Protein AF-A0A2J8B131-F1 (afdb_monomer)

Sequence (96 aa):
MNEVRTPRIRFKGFTDDWEQRKLSNIAERITRKNEKLESTLPLTISAQYGLIDQNEFFDKRIASKDVSSYYLVRKGEFSYNKSTSSDAPWGAIKRL

Foldseek 3Di:
DDDQQDDPDDDPPPDDGDDDDDPVVVDDDQPAFQQVCPDPFDWDQDQPPATDGPPVVDPDPPDDPDRRRPGDADAQDWDWDCDADPSRNRTHIGGD

Structure (mmCIF, N/CA/C/O backbone):
data_AF-A0A2J8B131-F1
#
_entry.id   AF-A0A2J8B131-F1
#
loop_
_atom_site.group_PDB
_atom_site.id
_atom_site.type_symbol
_atom_site.label_atom_id
_atom_site.label_alt_id
_atom_site.label_comp_id
_atom_site.label_asym_id
_atom_site.label_entity_id
_atom_site.label_seq_id
_atom_site.pdbx_PDB_ins_code
_atom_site.Cartn_x
_atom_site.Cartn_y
_atom_site.Cartn_z
_atom_site.occupancy
_atom_site.B_iso_or_equiv
_atom_site.auth_seq_id
_atom_site.auth_comp_id
_atom_site.auth_asym_id
_atom_site.auth_atom_id
_atom_site.pdbx_PDB_model_num
ATOM 1 N N . MET A 1 1 ? -8.997 4.892 35.380 1.00 41.19 1 MET A N 1
ATOM 2 C CA . MET A 1 1 ? -10.173 4.463 34.593 1.00 41.19 1 MET A CA 1
ATOM 3 C C . MET A 1 1 ? -9.719 3.312 33.721 1.00 41.19 1 MET A C 1
ATOM 5 O O . MET A 1 1 ? -8.685 3.459 33.084 1.00 41.19 1 MET A O 1
ATOM 9 N N . ASN A 1 2 ? -10.414 2.177 33.739 1.00 57.59 2 ASN A N 1
ATOM 10 C CA . ASN A 1 2 ? -10.093 1.074 32.834 1.00 57.59 2 ASN A CA 1
ATOM 11 C C . ASN A 1 2 ? -10.540 1.474 31.424 1.00 57.59 2 ASN A C 1
ATOM 13 O O . ASN A 1 2 ? -11.707 1.812 31.230 1.00 57.59 2 ASN A O 1
ATOM 17 N N . GLU A 1 3 ? -9.616 1.497 30.465 1.00 74.38 3 GLU A N 1
ATOM 18 C CA . GLU A 1 3 ? -9.946 1.739 29.061 1.00 74.38 3 GLU A CA 1
ATOM 19 C C . GLU A 1 3 ? -10.850 0.615 28.551 1.00 74.38 3 GLU A C 1
ATOM 21 O O . GLU A 1 3 ? -10.497 -0.563 28.623 1.00 74.38 3 GLU A O 1
ATOM 26 N N . VAL A 1 4 ? -12.023 0.975 28.031 1.00 81.00 4 VAL A N 1
ATOM 27 C CA . VAL A 1 4 ? -12.918 0.022 27.373 1.00 81.00 4 VAL A CA 1
ATOM 28 C C . VAL A 1 4 ? -12.292 -0.360 26.033 1.00 81.00 4 VAL A C 1
ATOM 30 O O . VAL A 1 4 ? -12.294 0.428 25.091 1.00 81.00 4 VAL A O 1
ATOM 33 N N . ARG A 1 5 ? -11.752 -1.579 25.951 1.00 85.62 5 ARG A N 1
ATOM 34 C CA . ARG A 1 5 ? -11.123 -2.138 24.739 1.00 85.62 5 ARG A CA 1
ATOM 35 C C . ARG A 1 5 ? -12.110 -2.834 23.805 1.00 85.62 5 ARG A C 1
ATOM 37 O O . ARG A 1 5 ? -11.719 -3.388 22.783 1.00 85.62 5 ARG A O 1
ATOM 44 N N . THR A 1 6 ? -13.399 -2.779 24.116 1.00 86.06 6 THR A N 1
ATOM 45 C CA . THR A 1 6 ? -14.459 -3.331 23.275 1.00 86.06 6 THR A CA 1
ATOM 46 C C . THR A 1 6 ? -15.226 -2.194 22.575 1.00 86.06 6 THR A C 1
ATOM 48 O O . THR A 1 6 ? -15.787 -1.331 23.252 1.00 86.06 6 THR A O 1
ATOM 51 N N . PRO A 1 7 ? -15.275 -2.147 21.228 1.00 85.94 7 PRO A N 1
ATOM 52 C CA . PRO A 1 7 ? -16.003 -1.117 20.496 1.00 85.94 7 PRO A CA 1
ATOM 53 C C . PRO A 1 7 ? -17.508 -1.186 20.74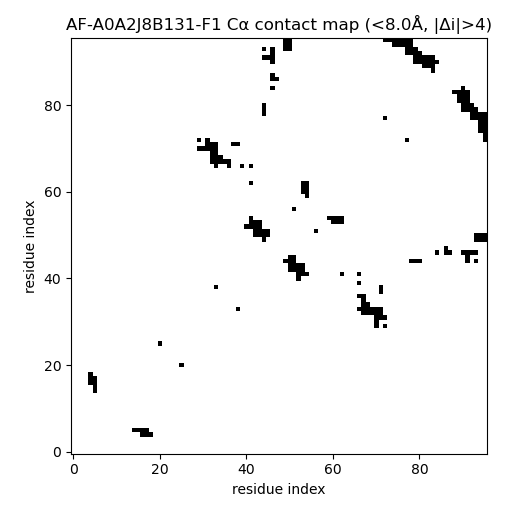6 1.00 85.94 7 PRO A C 1
ATOM 55 O O . PRO A 1 7 ? -18.074 -2.266 20.904 1.00 85.94 7 PRO A O 1
ATOM 58 N N . ARG A 1 8 ? -18.178 -0.031 20.658 1.00 87.25 8 ARG A N 1
ATOM 59 C CA . ARG A 1 8 ? -19.639 0.076 20.819 1.00 87.25 8 ARG A CA 1
ATOM 60 C C . ARG A 1 8 ? -20.432 -0.688 19.749 1.00 87.25 8 ARG A C 1
ATOM 62 O O . ARG A 1 8 ? -21.573 -1.062 19.992 1.00 87.25 8 ARG A O 1
ATOM 69 N N . ILE A 1 9 ? -19.855 -0.882 18.564 1.00 89.12 9 ILE A N 1
ATOM 70 C CA . ILE A 1 9 ? -20.473 -1.595 17.439 1.00 89.12 9 ILE A CA 1
ATOM 71 C C . ILE A 1 9 ? -19.575 -2.767 17.066 1.00 89.12 9 ILE A C 1
ATOM 73 O O . ILE A 1 9 ? -18.373 -2.581 16.865 1.00 89.12 9 ILE A O 1
ATOM 77 N N . ARG A 1 10 ? -20.156 -3.967 16.959 1.00 88.19 10 ARG A N 1
ATOM 78 C CA . ARG A 1 10 ? -19.402 -5.184 16.669 1.00 88.19 10 ARG A CA 1
ATOM 79 C C . ARG A 1 10 ? -20.231 -6.227 15.937 1.00 88.19 10 ARG A C 1
ATOM 81 O O . ARG A 1 10 ? -21.425 -6.368 16.189 1.00 88.19 10 ARG A O 1
ATOM 88 N N . PHE A 1 11 ? -19.584 -6.971 15.045 1.00 91.19 11 PHE A N 1
ATOM 89 C CA . PHE A 1 11 ? -20.204 -8.127 14.408 1.00 91.19 11 PHE A CA 1
ATOM 90 C C . PHE A 1 11 ? -20.356 -9.276 15.408 1.00 91.19 11 PHE A C 1
ATOM 92 O O . PHE A 1 11 ? -19.500 -9.488 16.271 1.00 91.19 11 PHE A O 1
ATOM 99 N N . LYS A 1 12 ? -21.447 -10.039 15.275 1.00 92.25 12 LYS A N 1
ATOM 100 C CA . LYS A 1 12 ? -21.692 -11.232 16.092 1.00 92.25 12 LYS A CA 1
ATOM 101 C C . LYS A 1 12 ? -20.525 -12.215 15.933 1.00 92.25 12 LYS A C 1
ATOM 103 O O . LYS A 1 12 ? -20.101 -12.482 14.814 1.00 92.25 12 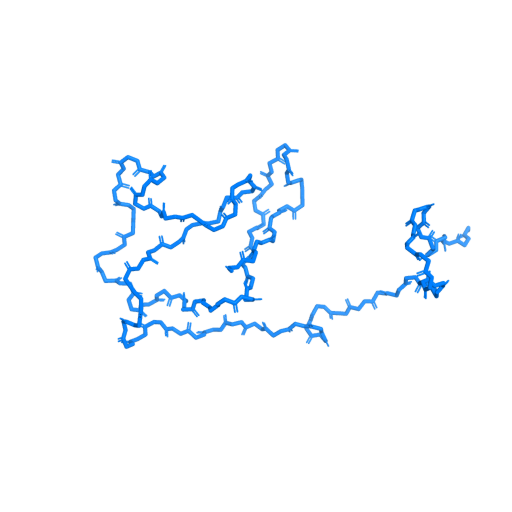LYS A O 1
ATOM 108 N N . GLY A 1 13 ? -20.032 -12.748 17.050 1.00 90.00 13 GLY A N 1
ATOM 109 C CA . GLY A 1 13 ? -18.911 -13.697 17.081 1.00 90.00 13 GLY A CA 1
ATOM 110 C C . GLY A 1 13 ? -17.535 -13.076 17.345 1.00 90.00 13 GLY A C 1
ATOM 111 O O . GLY A 1 13 ? -16.599 -13.818 17.606 1.00 90.00 13 GLY A O 1
ATOM 112 N N . PHE A 1 14 ? -17.403 -11.746 17.353 1.00 89.50 14 PHE A N 1
ATOM 113 C CA . PHE A 1 14 ? -16.181 -11.064 17.794 1.00 89.50 14 PHE A CA 1
ATOM 114 C C . PHE A 1 14 ? -16.401 -10.504 19.203 1.00 89.50 14 PHE A C 1
ATOM 116 O O . PHE A 1 14 ? -16.910 -9.398 19.344 1.00 89.50 14 PHE A O 1
ATOM 123 N N . THR A 1 15 ? -16.079 -11.264 20.250 1.00 89.50 15 THR A N 1
ATOM 124 C CA . THR A 1 15 ? -16.346 -10.873 21.652 1.00 89.50 15 THR A CA 1
ATOM 125 C C . THR A 1 15 ? -15.105 -10.447 22.429 1.00 89.50 15 THR A C 1
ATOM 127 O O . THR A 1 15 ? -15.246 -9.731 23.414 1.00 89.50 15 THR A O 1
ATOM 130 N N . ASP A 1 16 ? -13.910 -10.825 21.975 1.00 89.69 16 ASP A N 1
ATOM 131 C CA . ASP A 1 16 ? -12.647 -10.592 22.694 1.00 89.69 16 ASP A CA 1
ATOM 132 C C . ASP A 1 16 ? -12.234 -9.119 22.699 1.00 89.69 16 ASP A C 1
ATOM 134 O O . ASP A 1 16 ? -12.549 -8.393 21.765 1.00 89.69 16 ASP A O 1
ATOM 138 N N . ASP A 1 17 ? -11.502 -8.633 23.693 1.00 91.44 17 ASP A N 1
ATOM 139 C CA . ASP A 1 17 ? -11.044 -7.236 23.691 1.00 91.44 17 ASP A CA 1
ATOM 140 C C . ASP A 1 17 ? -10.133 -6.906 22.494 1.00 91.44 17 ASP A C 1
ATOM 142 O O . ASP A 1 17 ? -9.420 -7.763 21.970 1.00 91.44 17 ASP A O 1
ATOM 146 N N . TRP A 1 18 ? -10.127 -5.641 22.056 1.00 89.62 18 TRP A N 1
ATOM 147 C CA . TRP A 1 18 ? -9.107 -5.180 21.117 1.00 89.62 18 TRP A CA 1
ATOM 148 C C . TRP A 1 18 ? -7.733 -5.229 21.767 1.00 89.62 18 TRP A C 1
ATOM 150 O O . TRP A 1 18 ? -7.521 -4.782 22.895 1.00 89.62 18 TRP A O 1
ATOM 160 N N . GLU A 1 19 ? -6.777 -5.706 20.987 1.00 90.25 19 GLU A N 1
ATOM 161 C CA . GLU A 1 19 ? -5.373 -5.747 21.346 1.00 90.25 19 GLU A CA 1
ATOM 162 C C . GLU A 1 19 ? -4.562 -4.855 20.410 1.00 90.25 19 GLU A C 1
ATOM 164 O O . GLU A 1 19 ? -4.822 -4.744 19.209 1.00 90.25 19 GLU A O 1
ATOM 169 N N . GLN A 1 20 ? -3.537 -4.217 20.964 1.00 91.19 20 GLN A N 1
ATOM 170 C CA . GLN A 1 20 ? -2.590 -3.463 20.165 1.00 91.19 20 GLN A CA 1
ATOM 171 C C . GLN A 1 20 ? -1.565 -4.424 19.558 1.00 91.19 20 GLN A C 1
ATOM 173 O O . GLN A 1 20 ? -0.858 -5.139 20.268 1.00 91.19 20 GLN A O 1
ATOM 178 N N . ARG A 1 21 ? -1.445 -4.416 18.229 1.00 95.00 21 ARG A N 1
ATOM 179 C CA . ARG A 1 21 ? -0.444 -5.197 17.493 1.00 95.00 21 ARG A CA 1
ATOM 180 C C . ARG A 1 21 ? 0.485 -4.270 16.723 1.00 95.00 21 ARG A C 1
ATOM 182 O O . ARG A 1 21 ? 0.076 -3.221 16.229 1.00 95.00 21 ARG A O 1
ATOM 189 N N . LYS A 1 22 ? 1.750 -4.672 16.588 1.00 95.31 22 LYS A N 1
ATOM 190 C CA . LYS A 1 22 ? 2.665 -4.023 15.643 1.00 95.31 22 LYS A CA 1
ATOM 191 C C . LYS A 1 22 ? 2.213 -4.358 14.225 1.00 95.31 22 LYS A C 1
ATOM 193 O O . LYS A 1 22 ? 1.976 -5.526 13.930 1.00 95.31 22 LYS A O 1
ATOM 198 N N . LEU A 1 23 ? 2.167 -3.359 13.344 1.00 92.31 23 LEU A N 1
ATOM 199 C CA . LEU A 1 23 ? 1.809 -3.558 11.934 1.00 92.31 23 LEU A CA 1
ATOM 200 C C . LEU A 1 23 ? 2.701 -4.614 11.261 1.00 92.31 23 LEU A C 1
ATOM 202 O O . LEU A 1 23 ? 2.205 -5.455 10.524 1.00 92.31 23 LEU A O 1
ATOM 206 N N . SER A 1 24 ? 3.994 -4.637 11.596 1.00 95.31 24 SER A N 1
ATOM 207 C CA . SER A 1 24 ? 4.960 -5.626 11.098 1.00 95.31 24 SER A CA 1
ATOM 208 C C . SER A 1 24 ? 4.625 -7.079 11.444 1.00 95.31 24 SER A C 1
ATOM 210 O O . SER A 1 24 ? 5.176 -7.984 10.835 1.00 95.31 24 SER A O 1
ATOM 212 N N . ASN A 1 25 ? 3.768 -7.318 12.440 1.00 97.38 25 ASN A N 1
ATOM 213 C CA . ASN A 1 25 ? 3.379 -8.671 12.837 1.00 97.38 25 ASN A CA 1
ATOM 214 C C . ASN A 1 25 ? 2.196 -9.199 12.016 1.00 97.38 25 ASN A C 1
ATOM 216 O O . ASN A 1 25 ? 1.893 -10.383 12.094 1.00 97.38 25 ASN A O 1
ATOM 220 N N . ILE A 1 26 ? 1.498 -8.319 11.293 1.00 94.44 26 ILE A N 1
ATOM 221 C CA . ILE A 1 26 ? 0.267 -8.643 10.557 1.00 94.44 26 ILE A CA 1
ATOM 222 C C . ILE A 1 26 ? 0.333 -8.244 9.078 1.00 94.44 26 ILE A C 1
ATOM 224 O O . ILE A 1 26 ? -0.598 -8.523 8.330 1.00 94.44 26 ILE A O 1
ATOM 228 N N . ALA A 1 27 ? 1.404 -7.569 8.656 1.00 94.06 27 ALA A N 1
ATOM 229 C CA . ALA A 1 27 ? 1.592 -7.103 7.293 1.00 94.06 27 ALA A CA 1
ATOM 230 C C . ALA A 1 27 ? 3.071 -7.128 6.896 1.00 94.06 27 ALA A C 1
ATOM 232 O O . ALA A 1 27 ? 3.958 -6.856 7.707 1.00 94.06 27 ALA A O 1
ATOM 233 N N . GLU A 1 28 ? 3.313 -7.386 5.613 1.00 94.81 28 GLU A N 1
ATOM 234 C CA . GLU A 1 28 ? 4.634 -7.348 4.996 1.00 94.81 28 GLU A CA 1
ATOM 235 C C . GLU A 1 28 ? 4.773 -6.109 4.105 1.00 94.81 28 GLU A C 1
ATOM 237 O O . GLU A 1 28 ? 3.848 -5.719 3.386 1.00 94.81 28 GLU A O 1
ATOM 242 N N . ARG A 1 29 ? 5.946 -5.470 4.142 1.00 94.75 29 ARG A N 1
ATOM 243 C CA . ARG A 1 29 ? 6.240 -4.337 3.266 1.00 94.75 29 ARG A CA 1
ATOM 244 C C . ARG A 1 29 ? 6.619 -4.838 1.877 1.00 94.75 29 ARG A C 1
ATOM 246 O O . ARG A 1 29 ? 7.678 -5.428 1.700 1.00 94.75 29 ARG A O 1
ATOM 253 N N . ILE A 1 30 ? 5.825 -4.476 0.876 1.00 95.25 30 ILE A N 1
ATOM 254 C CA . ILE A 1 30 ? 6.161 -4.736 -0.525 1.00 95.25 30 ILE A CA 1
ATOM 255 C C . ILE A 1 30 ? 7.263 -3.774 -0.972 1.00 95.25 30 ILE A C 1
ATOM 257 O O . ILE A 1 30 ? 7.113 -2.552 -0.922 1.00 95.25 30 ILE A O 1
ATOM 261 N N . THR A 1 31 ? 8.378 -4.340 -1.423 1.00 96.19 31 THR A N 1
ATOM 262 C CA . THR A 1 31 ? 9.518 -3.608 -2.005 1.00 96.19 31 THR A CA 1
ATOM 263 C C . THR A 1 31 ? 9.795 -4.003 -3.455 1.00 96.19 31 THR A C 1
ATOM 265 O O . THR A 1 31 ? 10.696 -3.447 -4.083 1.00 96.19 31 THR A O 1
ATOM 268 N N . ARG A 1 32 ? 8.9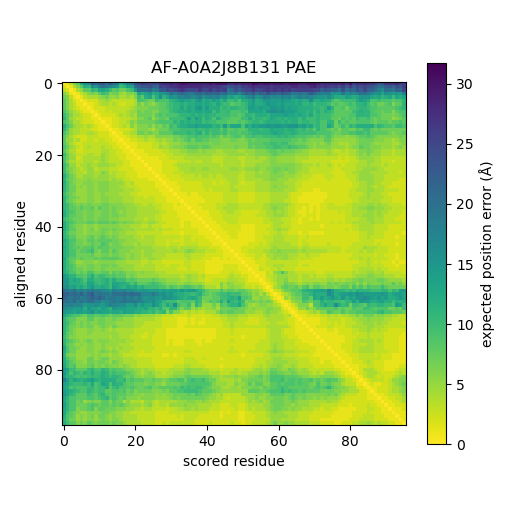96 -4.926 -4.003 1.00 97.81 32 ARG A N 1
ATOM 269 C CA . ARG A 1 32 ? 9.118 -5.460 -5.361 1.00 97.81 32 ARG A CA 1
ATOM 270 C C . ARG A 1 32 ? 9.061 -4.344 -6.400 1.00 97.81 32 ARG A C 1
ATOM 272 O O . ARG A 1 32 ? 8.089 -3.591 -6.456 1.00 97.81 32 ARG A O 1
ATOM 279 N N . LYS A 1 33 ? 10.091 -4.271 -7.235 1.00 97.44 33 LYS A N 1
ATOM 280 C CA . LYS A 1 33 ? 10.197 -3.322 -8.343 1.00 97.44 33 LYS A CA 1
ATOM 281 C C . LYS A 1 33 ? 9.627 -3.902 -9.632 1.00 97.44 33 LYS A C 1
ATOM 283 O O . LYS A 1 33 ? 9.587 -5.115 -9.813 1.00 97.44 33 LYS A O 1
ATOM 288 N N . ASN A 1 34 ? 9.192 -3.025 -10.525 1.00 97.50 34 ASN A N 1
ATOM 289 C CA . ASN A 1 34 ? 8.666 -3.364 -11.843 1.00 97.50 34 ASN A CA 1
ATOM 290 C C . ASN A 1 34 ? 9.789 -3.545 -12.890 1.00 97.50 34 ASN A C 1
ATOM 292 O O . ASN A 1 34 ? 9.661 -3.125 -14.035 1.00 97.50 34 ASN A O 1
ATOM 296 N N . GLU A 1 35 ? 10.910 -4.159 -12.507 1.00 97.12 35 GLU A N 1
ATOM 297 C CA . GLU A 1 35 ? 12.142 -4.221 -13.318 1.00 97.12 35 GLU A CA 1
ATOM 298 C C . GLU A 1 35 ? 11.939 -4.902 -14.676 1.00 97.12 35 GLU A C 1
ATOM 300 O O . GLU A 1 35 ? 12.587 -4.550 -15.656 1.00 97.12 35 GLU A O 1
ATOM 305 N N . LYS A 1 36 ? 11.006 -5.858 -14.742 1.00 97.19 36 LYS A N 1
ATOM 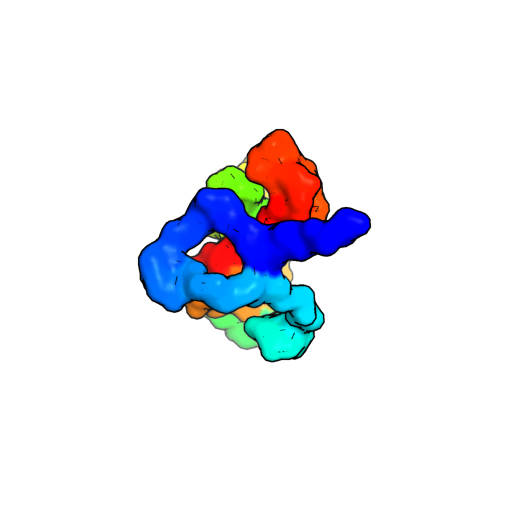306 C CA . LYS A 1 36 ? 10.651 -6.594 -15.963 1.00 97.19 36 LYS A CA 1
ATOM 307 C C . LYS A 1 36 ? 9.526 -5.938 -16.766 1.00 97.19 36 LYS A C 1
ATOM 309 O O . LYS A 1 36 ? 9.057 -6.538 -17.727 1.00 97.19 36 LYS A O 1
ATOM 314 N N . LEU A 1 37 ? 9.081 -4.745 -16.360 1.00 96.31 37 LEU A N 1
ATOM 315 C CA . LEU A 1 37 ? 7.958 -4.021 -16.958 1.00 96.31 37 LEU A CA 1
ATOM 316 C C . LEU A 1 37 ? 6.692 -4.889 -17.072 1.00 96.31 37 LEU A C 1
ATOM 318 O O . LEU A 1 37 ? 6.005 -4.876 -18.089 1.00 96.31 37 LEU A O 1
ATOM 322 N N . GLU A 1 38 ? 6.369 -5.634 -16.008 1.00 97.31 38 GLU A N 1
ATOM 323 C CA . GLU A 1 38 ? 5.156 -6.468 -15.936 1.00 97.31 38 GLU A CA 1
ATOM 324 C C . GLU A 1 38 ? 3.874 -5.629 -16.074 1.00 97.31 38 GLU A C 1
ATOM 326 O O . GLU A 1 38 ? 2.841 -6.134 -16.507 1.00 97.31 38 GLU A O 1
ATOM 331 N N . SER A 1 39 ? 3.934 -4.345 -15.713 1.00 95.62 39 SER A N 1
ATOM 332 C CA . SER A 1 39 ? 2.865 -3.377 -15.947 1.00 95.62 39 SER A CA 1
ATOM 333 C C . SER A 1 39 ? 3.429 -2.047 -16.433 1.00 95.62 39 SER A C 1
ATOM 335 O O . SER A 1 39 ? 4.461 -1.581 -15.955 1.00 95.62 39 SER A O 1
ATOM 337 N N . THR A 1 40 ? 2.713 -1.394 -17.344 1.00 94.25 40 THR A N 1
ATOM 338 C CA . THR A 1 40 ? 2.988 -0.017 -17.779 1.00 94.25 40 THR A CA 1
ATOM 339 C C . THR A 1 40 ? 1.948 0.976 -17.264 1.00 94.25 40 THR A C 1
ATOM 341 O O . THR A 1 40 ? 1.979 2.132 -17.672 1.00 94.25 40 THR A O 1
ATOM 344 N N . LEU A 1 41 ? 1.022 0.537 -16.403 1.00 94.25 41 LEU A N 1
ATOM 345 C CA . LEU A 1 41 ? -0.060 1.349 -15.845 1.00 94.25 41 LEU A CA 1
ATOM 346 C C . LEU A 1 41 ? 0.395 2.009 -14.531 1.00 94.25 41 LEU A C 1
ATOM 348 O O . LEU A 1 41 ? 0.466 1.322 -13.505 1.00 94.25 41 LEU A O 1
ATOM 352 N N . PRO A 1 42 ? 0.722 3.314 -14.522 1.00 94.12 42 PRO A N 1
ATOM 353 C CA . PRO A 1 42 ? 1.065 4.016 -13.297 1.00 94.12 42 PRO A CA 1
ATOM 354 C C . PRO A 1 42 ? -0.203 4.300 -12.491 1.00 94.12 42 PRO A C 1
ATOM 356 O O . PRO A 1 42 ? -1.118 4.973 -12.958 1.00 94.12 42 PRO A O 1
ATOM 359 N N . LEU A 1 43 ? -0.240 3.813 -11.255 1.00 94.88 43 LEU A N 1
ATOM 360 C CA . LEU A 1 43 ? -1.347 4.070 -10.343 1.00 94.88 43 LEU A CA 1
ATOM 361 C C . LEU A 1 43 ? -0.969 5.145 -9.327 1.00 94.88 43 LEU A C 1
ATOM 363 O O . LEU A 1 43 ? 0.137 5.146 -8.784 1.00 94.88 43 LEU A O 1
ATOM 367 N N . THR A 1 44 ? -1.922 6.021 -9.025 1.00 92.25 44 THR A N 1
ATOM 368 C CA . THR A 1 44 ? -1.859 6.947 -7.892 1.00 92.25 44 THR A CA 1
ATOM 369 C C . THR A 1 44 ? -2.936 6.600 -6.871 1.00 92.25 44 THR A C 1
ATOM 371 O O . THR A 1 44 ? -3.992 6.068 -7.211 1.00 92.25 44 THR A O 1
ATOM 374 N N . ILE A 1 45 ? -2.674 6.892 -5.600 1.00 93.00 45 ILE A N 1
ATOM 375 C CA . ILE A 1 45 ? -3.623 6.658 -4.513 1.00 93.00 45 ILE A CA 1
ATOM 376 C C . ILE A 1 45 ? -4.481 7.899 -4.263 1.00 93.00 45 ILE A C 1
ATOM 378 O O . ILE A 1 45 ? -3.984 8.962 -3.895 1.00 93.00 45 ILE A O 1
ATOM 382 N N . SER A 1 46 ? -5.790 7.723 -4.402 1.00 90.62 46 SER A N 1
ATOM 383 C CA . SER A 1 46 ? -6.831 8.679 -4.047 1.00 90.62 46 SER A CA 1
ATOM 384 C C . SER A 1 46 ? -7.563 8.229 -2.785 1.00 90.62 46 SER A C 1
ATOM 386 O O . SER A 1 46 ? -7.990 7.076 -2.664 1.00 90.62 46 SER A O 1
ATOM 388 N N . ALA A 1 47 ? -7.753 9.156 -1.843 1.00 88.12 47 ALA A N 1
ATOM 389 C CA . ALA A 1 47 ? -8.542 8.912 -0.638 1.00 88.12 47 ALA A CA 1
ATOM 390 C C . ALA A 1 47 ? -10.001 8.557 -0.966 1.00 88.12 47 ALA A C 1
ATOM 392 O O . ALA A 1 47 ? -10.579 7.686 -0.316 1.00 88.12 47 ALA A O 1
ATOM 393 N N . GLN A 1 48 ? -10.562 9.162 -2.011 1.00 88.75 48 GLN A N 1
ATOM 394 C CA . GLN A 1 48 ? -11.952 8.963 -2.409 1.00 88.75 48 GLN A CA 1
ATOM 395 C C . GLN A 1 48 ? -12.112 7.765 -3.353 1.00 88.75 48 GLN A C 1
ATOM 397 O O . GLN A 1 48 ? -12.984 6.927 -3.140 1.00 88.75 48 GLN A O 1
ATOM 402 N N . TYR A 1 49 ? -11.229 7.636 -4.347 1.00 90.38 49 TYR A N 1
ATOM 403 C CA . TYR A 1 49 ? -11.443 6.727 -5.482 1.00 90.38 49 TYR A CA 1
ATOM 404 C C . TYR A 1 49 ? -10.578 5.462 -5.471 1.00 90.38 49 TYR A C 1
ATOM 406 O O . TYR A 1 49 ? -10.760 4.592 -6.314 1.00 90.38 49 TYR A O 1
ATOM 414 N N . GLY A 1 50 ? -9.659 5.311 -4.513 1.00 93.00 50 GLY A N 1
ATOM 415 C CA . GLY A 1 50 ? -8.783 4.141 -4.468 1.00 93.00 50 GLY A CA 1
ATOM 416 C C . GLY A 1 50 ? -7.515 4.312 -5.296 1.00 93.00 50 GLY A C 1
ATOM 417 O O . GLY A 1 50 ? -6.966 5.409 -5.362 1.00 93.00 50 GLY A O 1
ATOM 418 N N . LEU A 1 51 ? -7.011 3.218 -5.865 1.00 94.81 51 LEU A N 1
ATOM 419 C CA . LEU A 1 51 ? -5.899 3.259 -6.813 1.00 94.81 51 LEU A CA 1
ATOM 420 C C . LEU A 1 51 ? -6.453 3.533 -8.209 1.00 94.81 51 LEU A C 1
ATOM 422 O O . LEU A 1 51 ? -7.267 2.761 -8.705 1.00 94.81 51 LEU A O 1
ATOM 426 N N . ILE A 1 52 ? -6.022 4.630 -8.817 1.00 93.75 52 ILE A N 1
ATOM 427 C CA . ILE A 1 52 ? -6.541 5.114 -10.101 1.00 93.75 52 ILE A CA 1
ATOM 428 C C . ILE A 1 52 ? -5.400 5.336 -11.088 1.00 93.75 52 ILE A C 1
ATOM 430 O O . ILE A 1 52 ? -4.273 5.611 -10.663 1.00 93.75 52 ILE A O 1
ATOM 434 N N . ASP A 1 53 ? -5.684 5.221 -12.389 1.00 92.81 53 ASP A N 1
ATOM 435 C CA . ASP A 1 53 ? -4.703 5.525 -13.433 1.00 92.81 53 ASP A CA 1
ATOM 436 C C . ASP A 1 53 ? -4.281 6.990 -13.319 1.00 92.81 53 ASP A C 1
ATOM 438 O O . ASP A 1 53 ? -5.084 7.921 -13.405 1.00 92.81 53 ASP A O 1
ATOM 442 N N . GLN A 1 54 ? -2.986 7.191 -13.107 1.00 90.44 54 GLN A N 1
ATOM 443 C CA . GLN A 1 54 ? -2.405 8.513 -12.995 1.00 90.44 54 GLN A CA 1
ATOM 444 C C . GLN A 1 54 ? -2.546 9.316 -14.296 1.00 90.44 54 GLN A C 1
ATOM 446 O O . GLN A 1 54 ? -2.636 10.540 -14.236 1.00 90.44 54 GLN A O 1
ATOM 451 N N . ASN A 1 55 ? -2.552 8.654 -15.455 1.00 87.00 55 ASN A N 1
ATOM 452 C CA . ASN A 1 55 ? -2.672 9.319 -16.751 1.00 87.00 55 ASN A CA 1
ATOM 453 C C . ASN A 1 55 ? -4.091 9.828 -17.016 1.00 87.00 55 ASN A C 1
ATOM 455 O O . ASN A 1 55 ? -4.240 10.846 -17.680 1.00 87.00 55 ASN A O 1
ATOM 459 N N . GLU A 1 56 ? -5.112 9.135 -16.512 1.00 85.69 56 GLU A N 1
ATOM 460 C CA . GLU A 1 56 ? -6.505 9.581 -16.634 1.00 85.69 56 GLU A CA 1
ATOM 461 C C . GLU A 1 56 ? -6.851 10.646 -15.592 1.00 85.69 56 GLU A C 1
ATOM 463 O O . GLU A 1 56 ? -7.656 11.534 -15.852 1.00 85.69 56 GLU A O 1
ATOM 468 N N . PHE A 1 57 ? -6.247 10.571 -14.402 1.00 84.56 57 PHE A N 1
ATOM 469 C CA . PHE A 1 57 ? -6.606 11.456 -13.296 1.00 84.56 57 PHE A CA 1
ATOM 470 C C . PHE A 1 57 ? -5.950 12.842 -13.353 1.00 84.56 57 PHE A C 1
ATOM 472 O O . PHE A 1 57 ? -6.477 13.792 -12.776 1.00 84.56 57 PHE A O 1
ATOM 479 N N . PHE A 1 58 ? -4.795 12.980 -14.008 1.00 79.69 58 PHE A N 1
ATOM 480 C CA . PHE A 1 58 ? -4.106 14.261 -14.145 1.00 79.69 58 PHE A CA 1
ATOM 481 C C . PHE A 1 58 ? -4.025 14.675 -15.615 1.00 79.69 58 PHE A C 1
ATOM 483 O O . PHE A 1 58 ? -3.490 13.935 -16.434 1.00 79.69 58 PHE A O 1
ATOM 490 N N . ASP A 1 59 ? -4.422 15.913 -15.928 1.00 72.94 59 ASP A N 1
ATOM 491 C CA . ASP A 1 59 ? -4.382 16.484 -17.292 1.00 72.94 59 ASP A CA 1
ATOM 492 C C . ASP A 1 59 ? -2.980 16.499 -17.931 1.00 72.94 59 ASP A C 1
ATOM 494 O O . ASP A 1 59 ? -2.812 16.742 -19.127 1.00 72.94 59 ASP A O 1
ATOM 498 N N . LYS A 1 60 ? -1.936 16.275 -17.128 1.00 73.88 60 LYS A N 1
ATOM 499 C CA . LYS A 1 60 ? -0.548 16.167 -17.572 1.00 73.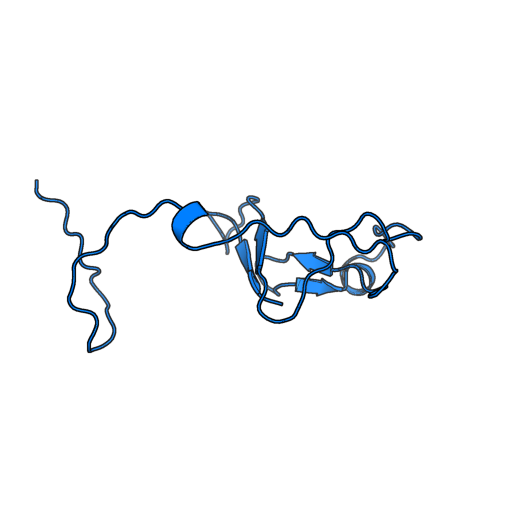88 60 LYS A CA 1
ATOM 500 C C . LYS A 1 60 ? -0.005 14.808 -17.170 1.00 73.88 60 LYS A C 1
ATOM 502 O O . LYS A 1 60 ? -0.182 14.375 -16.036 1.00 73.88 60 LYS A O 1
ATOM 507 N N . ARG A 1 61 ? 0.757 14.177 -18.065 1.00 72.25 61 ARG A N 1
ATOM 508 C CA . ARG A 1 61 ? 1.488 12.947 -17.752 1.00 72.25 61 ARG A CA 1
ATOM 509 C C . ARG A 1 61 ? 2.560 13.230 -16.694 1.00 72.25 61 ARG A C 1
ATOM 511 O O . ARG A 1 61 ? 3.624 13.756 -17.012 1.00 72.25 61 ARG A O 1
ATOM 518 N N . ILE A 1 62 ? 2.264 12.878 -15.444 1.00 74.75 62 ILE A N 1
ATOM 519 C CA . ILE A 1 62 ? 3.195 12.999 -14.309 1.00 74.75 62 ILE A CA 1
ATOM 520 C C . ILE A 1 62 ? 4.112 11.769 -14.224 1.00 74.75 62 ILE A C 1
ATOM 522 O O . ILE A 1 62 ? 5.265 11.877 -13.810 1.00 74.75 62 ILE A O 1
ATOM 526 N N . ALA A 1 63 ? 3.613 10.597 -14.626 1.00 78.00 63 ALA A N 1
ATOM 527 C CA . ALA A 1 63 ? 4.384 9.364 -14.599 1.00 78.00 63 ALA A CA 1
ATOM 528 C C . ALA A 1 63 ? 5.552 9.402 -15.594 1.00 78.00 63 ALA A C 1
ATOM 530 O O . ALA A 1 63 ? 5.418 9.865 -16.734 1.00 78.00 63 ALA A O 1
ATOM 531 N N . SER A 1 64 ? 6.686 8.842 -15.173 1.00 79.88 64 SER A N 1
ATOM 532 C CA . SER A 1 64 ? 7.848 8.653 -16.041 1.00 79.88 64 SER A CA 1
ATOM 533 C C . SER A 1 64 ? 7.478 7.822 -17.277 1.00 79.88 64 SER A C 1
ATOM 535 O O . SER A 1 64 ? 6.567 6.989 -17.248 1.00 79.88 64 SER A O 1
ATOM 537 N N . LYS A 1 65 ? 8.199 8.033 -18.386 1.00 82.69 65 LYS A N 1
ATOM 538 C CA . LYS A 1 65 ? 8.120 7.126 -19.542 1.00 82.69 65 LYS A CA 1
ATOM 539 C C . LYS A 1 65 ? 8.598 5.721 -19.185 1.00 82.69 65 LYS A C 1
ATOM 541 O O . LYS A 1 65 ? 8.045 4.755 -19.694 1.00 82.69 65 LYS A O 1
ATOM 546 N N . ASP A 1 66 ? 9.580 5.644 -18.293 1.00 91.00 66 ASP A N 1
ATOM 547 C CA . ASP A 1 66 ? 10.086 4.408 -17.715 1.00 91.00 66 ASP A CA 1
ATOM 548 C C . ASP A 1 66 ? 9.554 4.237 -16.286 1.00 91.00 66 ASP A C 1
ATOM 550 O O . ASP A 1 66 ? 9.877 5.022 -15.388 1.00 91.00 66 ASP A O 1
ATOM 554 N N . VAL A 1 67 ? 8.738 3.203 -16.088 1.00 94.50 67 VAL A N 1
ATOM 555 C CA . VAL A 1 67 ? 8.138 2.840 -14.798 1.00 94.50 67 VAL A CA 1
ATOM 556 C C . VAL A 1 67 ? 8.812 1.626 -14.149 1.00 94.50 67 VAL A C 1
ATOM 558 O O . VAL A 1 67 ? 8.277 1.073 -13.191 1.00 94.50 67 VAL A O 1
ATOM 561 N N . SER A 1 68 ? 9.983 1.196 -14.628 1.00 96.06 68 SER A N 1
ATOM 562 C CA . SER A 1 68 ? 10.705 0.028 -14.095 1.00 96.06 68 SER A CA 1
ATOM 563 C C . SER A 1 68 ? 11.059 0.159 -12.607 1.00 96.06 68 SER A C 1
ATOM 565 O O . SER A 1 68 ? 11.026 -0.810 -11.847 1.00 96.06 68 SER A O 1
ATOM 567 N N . SER A 1 69 ? 11.320 1.388 -12.155 1.00 95.38 69 SER A N 1
ATOM 568 C CA . SER A 1 69 ? 11.656 1.708 -10.763 1.00 95.38 69 SER A CA 1
ATOM 569 C C . SER A 1 69 ? 10.445 1.814 -9.827 1.00 95.38 69 SER A C 1
ATOM 571 O O . SER A 1 69 ? 10.616 1.968 -8.608 1.00 95.38 69 SER A O 1
ATOM 573 N N . TYR A 1 70 ? 9.222 1.742 -10.360 1.00 95.56 70 TYR A N 1
ATOM 574 C CA . TYR A 1 70 ? 8.002 1.823 -9.559 1.00 95.56 70 TYR A CA 1
ATOM 575 C C . TYR A 1 70 ? 7.821 0.514 -8.785 1.00 95.56 70 TYR A C 1
ATOM 577 O O . TYR A 1 70 ? 8.345 -0.536 -9.167 1.00 95.56 70 TYR A O 1
ATOM 585 N N . TYR A 1 71 ? 7.101 0.570 -7.665 1.00 96.69 71 TYR A N 1
ATOM 586 C CA . TYR A 1 71 ? 6.706 -0.657 -6.981 1.00 96.69 71 TYR A CA 1
ATOM 587 C C . TYR A 1 71 ? 5.623 -1.368 -7.792 1.00 96.69 71 TYR A C 1
ATOM 589 O O . TYR A 1 71 ? 4.633 -0.752 -8.182 1.00 96.69 71 TYR A O 1
ATOM 597 N N . LEU A 1 72 ? 5.809 -2.663 -8.035 1.00 97.19 72 LEU A N 1
ATOM 598 C CA . LEU A 1 72 ? 4.826 -3.488 -8.724 1.00 97.19 72 LEU A CA 1
ATOM 599 C C . LEU A 1 72 ? 3.824 -4.020 -7.702 1.00 97.19 72 LEU A C 1
ATOM 601 O O . LEU A 1 72 ? 4.180 -4.886 -6.904 1.00 97.19 72 LEU A O 1
ATOM 605 N N . VAL A 1 73 ? 2.584 -3.538 -7.744 1.00 96.19 73 VAL A N 1
ATOM 606 C CA . VAL A 1 73 ? 1.501 -3.946 -6.835 1.00 96.19 73 VAL A CA 1
ATOM 607 C C . VAL A 1 73 ? 0.617 -4.995 -7.523 1.00 96.19 73 VAL A C 1
ATOM 609 O O . VAL A 1 73 ? 0.330 -4.886 -8.713 1.00 96.19 73 VAL A O 1
ATOM 612 N N . ARG A 1 74 ? 0.198 -6.030 -6.793 1.00 96.75 74 ARG A N 1
ATOM 613 C CA . ARG A 1 74 ? -0.672 -7.125 -7.255 1.00 96.75 74 ARG A CA 1
ATOM 614 C C . ARG A 1 74 ? -2.058 -7.033 -6.618 1.00 96.75 74 ARG A C 1
ATOM 616 O O . ARG A 1 74 ? -2.223 -6.445 -5.554 1.00 96.75 74 ARG A O 1
ATOM 623 N N . LYS A 1 75 ? -3.064 -7.631 -7.266 1.00 96.25 75 LYS A N 1
ATOM 624 C CA . LYS A 1 75 ? -4.439 -7.684 -6.737 1.00 96.25 75 LYS A CA 1
ATOM 625 C C . LYS A 1 75 ? -4.442 -8.233 -5.309 1.00 96.25 75 LYS A C 1
ATOM 627 O O . LYS A 1 75 ? -3.848 -9.278 -5.053 1.00 96.25 75 LYS A O 1
ATOM 632 N N . GLY A 1 76 ? -5.128 -7.541 -4.403 1.00 95.31 76 GLY A N 1
ATOM 633 C CA . GLY A 1 76 ? -5.168 -7.871 -2.978 1.00 95.31 76 GLY A CA 1
ATOM 634 C C . GLY A 1 76 ? -4.104 -7.178 -2.122 1.00 95.31 76 GLY A C 1
ATOM 635 O O . GLY A 1 76 ? -4.260 -7.153 -0.904 1.00 95.31 76 GLY A O 1
ATOM 636 N N . GLU A 1 77 ? -3.071 -6.582 -2.721 1.00 96.75 77 GLU A N 1
ATOM 637 C CA . GLU A 1 77 ? -2.080 -5.776 -2.005 1.00 96.75 77 GLU A CA 1
ATOM 638 C C . GLU A 1 77 ? -2.590 -4.341 -1.774 1.00 96.75 77 GLU A C 1
ATOM 640 O O . GLU A 1 77 ? -3.508 -3.862 -2.445 1.00 96.75 77 GLU A O 1
ATOM 645 N N . PHE A 1 78 ? -1.998 -3.645 -0.800 1.00 95.50 78 PHE A N 1
ATOM 646 C CA . PHE A 1 78 ? -2.468 -2.340 -0.337 1.00 95.50 78 PHE A CA 1
ATOM 647 C C . PHE A 1 78 ? -1.407 -1.257 -0.508 1.00 95.50 78 PHE A C 1
ATOM 649 O O . PHE A 1 78 ? -0.219 -1.483 -0.285 1.00 95.50 78 PHE A O 1
ATOM 656 N N . SER A 1 79 ? -1.862 -0.048 -0.822 1.00 95.25 79 SER A N 1
ATOM 657 C CA . SER A 1 79 ? -1.064 1.177 -0.769 1.00 95.25 79 SER A CA 1
ATOM 658 C C . SER A 1 79 ? -1.524 2.056 0.386 1.00 95.25 79 SER A C 1
ATOM 660 O O . SER A 1 79 ? -2.725 2.173 0.634 1.00 95.25 79 SER A O 1
ATOM 662 N N . TYR A 1 80 ? -0.573 2.696 1.067 1.00 93.06 80 TYR A N 1
ATOM 663 C CA . TYR A 1 80 ? -0.834 3.647 2.146 1.00 93.06 80 TYR A CA 1
ATOM 664 C C . TYR A 1 80 ? -0.287 5.031 1.795 1.00 93.06 80 TYR A C 1
ATOM 666 O O . TYR A 1 80 ? 0.884 5.171 1.440 1.00 93.06 80 TYR A O 1
ATOM 674 N N . ASN A 1 81 ? -1.127 6.053 1.945 1.00 91.06 81 ASN A N 1
ATOM 675 C CA . ASN A 1 81 ? -0.745 7.457 1.873 1.00 91.06 81 ASN A CA 1
ATOM 676 C C . ASN A 1 81 ? -1.049 8.141 3.208 1.00 91.06 81 ASN A C 1
ATOM 678 O O . ASN A 1 81 ? -2.186 8.102 3.671 1.00 91.06 81 ASN A O 1
ATOM 682 N N . LYS A 1 82 ? -0.039 8.793 3.795 1.00 89.44 82 LYS A N 1
ATOM 683 C CA . LYS A 1 82 ? -0.161 9.540 5.056 1.00 89.44 82 LYS A CA 1
ATOM 684 C C . LYS A 1 82 ? -0.867 10.894 4.918 1.00 89.44 82 LYS A C 1
ATOM 686 O O . LYS A 1 82 ? -1.182 11.503 5.934 1.00 89.44 82 LYS A O 1
ATOM 691 N N . SER A 1 83 ? -1.031 11.405 3.696 1.00 87.06 83 SER A N 1
ATOM 692 C CA . SER A 1 83 ? -1.664 12.698 3.449 1.00 87.06 83 SER A CA 1
ATOM 693 C C . SER A 1 83 ? -3.110 12.663 3.911 1.00 87.06 83 SER A C 1
ATOM 695 O O . SER A 1 83 ? -3.881 11.789 3.515 1.00 87.06 83 SER A O 1
ATOM 697 N N . THR A 1 84 ? -3.459 13.625 4.752 1.00 88.06 84 THR A N 1
ATOM 698 C CA . THR A 1 84 ? -4.793 13.744 5.316 1.00 88.06 84 THR A CA 1
ATOM 699 C C . THR A 1 84 ? -5.692 14.562 4.395 1.00 88.06 84 THR A C 1
ATOM 701 O O . THR A 1 84 ? -5.237 15.409 3.627 1.00 88.06 84 THR A O 1
ATOM 704 N N . SER A 1 85 ? -6.987 14.282 4.450 1.00 85.19 85 SER A N 1
ATOM 705 C CA . SER A 1 85 ? -8.040 15.051 3.778 1.00 85.19 85 SER A CA 1
ATOM 706 C C . SER A 1 85 ? -9.288 15.057 4.658 1.00 85.19 85 SER A C 1
ATOM 708 O O . SER A 1 85 ? -9.317 14.346 5.666 1.00 85.19 85 SER A O 1
ATOM 710 N N . SER A 1 86 ? -10.319 15.822 4.283 1.00 86.62 86 SER A N 1
ATOM 711 C CA . SER A 1 86 ? -11.624 15.789 4.965 1.00 86.62 86 SER A CA 1
ATOM 712 C C . SER A 1 86 ? -12.165 14.364 5.104 1.00 86.62 86 SER A C 1
ATOM 714 O O . SER A 1 86 ? -12.669 13.992 6.159 1.00 86.62 86 SER A O 1
ATOM 716 N N . ASP A 1 87 ? -11.974 13.553 4.063 1.00 83.44 87 ASP A N 1
ATOM 717 C CA . ASP A 1 87 ? -12.542 12.207 3.957 1.00 83.44 87 ASP A CA 1
ATOM 718 C C . ASP A 1 87 ? -11.595 11.127 4.510 1.00 83.44 87 ASP A C 1
ATOM 720 O O . ASP A 1 87 ? -11.976 9.968 4.669 1.00 83.44 87 ASP A O 1
ATOM 724 N N . ALA A 1 88 ? -10.344 11.494 4.803 1.00 88.50 88 ALA A N 1
ATOM 725 C CA . ALA A 1 88 ? -9.308 10.598 5.306 1.00 88.50 88 ALA A CA 1
ATOM 726 C C . ALA A 1 88 ? -8.386 11.328 6.304 1.00 88.50 88 ALA A C 1
ATOM 728 O O . ALA A 1 88 ? -7.230 11.626 5.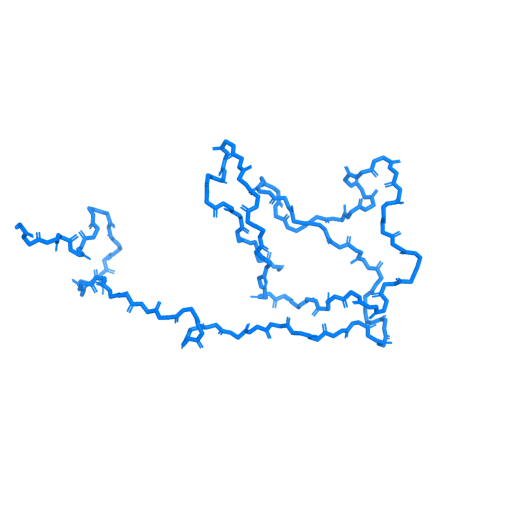982 1.00 88.50 88 ALA A O 1
ATOM 729 N N . PRO A 1 89 ? -8.863 11.629 7.525 1.00 90.88 89 PRO A N 1
ATOM 730 C CA . PRO 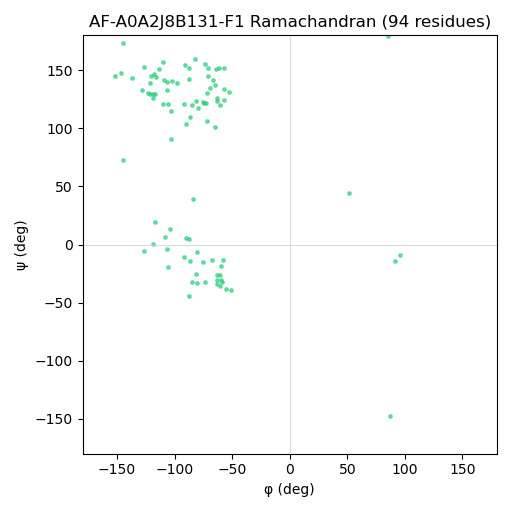A 1 89 ? -8.112 12.425 8.501 1.00 90.88 89 PRO A CA 1
ATOM 731 C C . PRO A 1 89 ? -6.858 11.727 9.055 1.00 90.88 89 PRO A C 1
ATOM 733 O O . PRO A 1 89 ? -6.006 12.39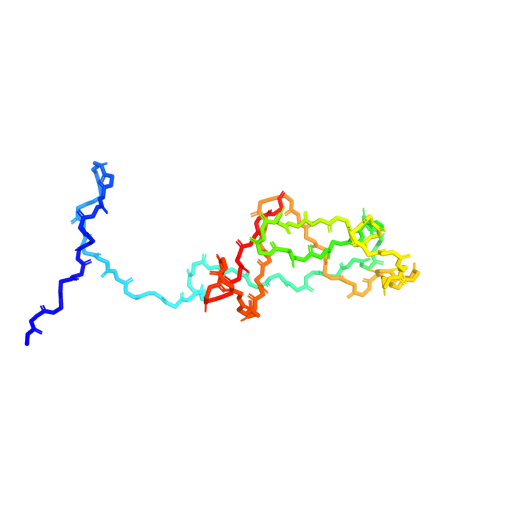2 9.636 1.00 90.88 89 PRO A O 1
ATOM 736 N N . TRP A 1 90 ? -6.700 10.416 8.836 1.00 91.81 90 TRP A N 1
ATOM 737 C CA . TRP A 1 90 ? -5.514 9.634 9.225 1.00 91.81 90 TRP A CA 1
ATOM 738 C C . TRP A 1 90 ? -4.766 9.034 8.026 1.00 91.81 90 TRP A C 1
ATOM 740 O O . TRP A 1 90 ? -4.003 8.080 8.174 1.00 91.81 90 TRP A O 1
ATOM 750 N N . GLY A 1 91 ? -4.993 9.579 6.830 1.00 93.88 91 GLY A N 1
ATOM 751 C CA . GLY A 1 91 ? -4.482 9.013 5.588 1.00 93.88 91 GLY A CA 1
ATOM 752 C C . GLY A 1 91 ? -5.383 7.921 5.014 1.00 93.88 91 GLY A C 1
ATOM 753 O O . GLY A 1 91 ? -6.435 7.587 5.561 1.00 93.88 91 GLY A O 1
ATOM 754 N N . ALA A 1 92 ? -4.977 7.376 3.871 1.00 94.19 92 ALA A N 1
ATOM 755 C CA . ALA A 1 92 ? -5.764 6.421 3.102 1.00 94.19 92 ALA A CA 1
ATOM 756 C C . ALA A 1 92 ? -4.995 5.117 2.889 1.00 94.19 92 ALA A C 1
ATOM 758 O O . ALA A 1 92 ? -3.854 5.130 2.429 1.00 94.19 92 ALA A O 1
ATOM 759 N N . ILE A 1 93 ? -5.654 3.994 3.179 1.00 94.50 93 ILE A N 1
ATOM 760 C CA . ILE A 1 93 ? -5.208 2.648 2.811 1.00 94.50 93 ILE A CA 1
ATOM 761 C C . ILE A 1 93 ? -6.154 2.136 1.730 1.00 94.50 93 ILE A C 1
ATOM 763 O O . ILE A 1 93 ? -7.361 2.060 1.958 1.00 94.50 93 ILE A O 1
ATOM 767 N N . LYS A 1 94 ? -5.623 1.808 0.550 1.00 95.25 94 LYS A N 1
ATOM 768 C CA . LYS A 1 94 ? -6.416 1.378 -0.611 1.00 95.25 94 LYS A CA 1
ATOM 769 C C . LYS A 1 94 ? -5.869 0.074 -1.176 1.00 95.25 94 LYS A C 1
ATOM 771 O O . LYS A 1 94 ? -4.659 -0.057 -1.344 1.00 95.25 94 LYS A O 1
ATOM 776 N N . ARG A 1 95 ? -6.764 -0.882 -1.432 1.00 95.69 95 ARG A N 1
ATOM 777 C CA . ARG A 1 95 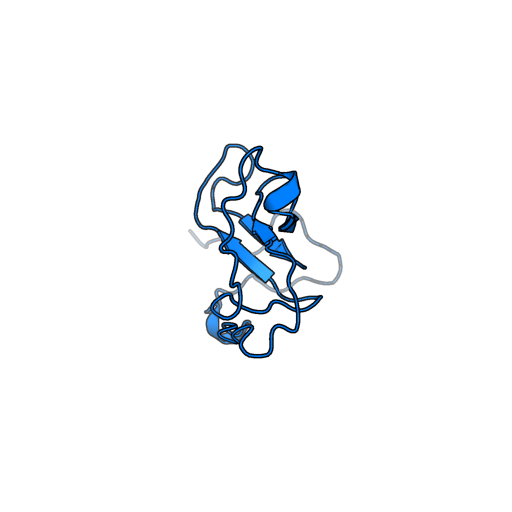? -6.445 -2.190 -2.020 1.00 95.69 95 ARG A CA 1
ATOM 778 C C . ARG A 1 95 ? -6.483 -2.103 -3.545 1.00 95.69 95 ARG A C 1
ATOM 780 O O . ARG A 1 95 ? -7.363 -1.418 -4.065 1.00 95.69 95 ARG A O 1
ATOM 787 N N . LEU A 1 96 ? -5.569 -2.800 -4.221 1.00 95.12 96 LEU A N 1
ATOM 788 C CA . LEU A 1 96 ? -5.669 -3.100 -5.655 1.00 95.12 96 LEU A CA 1
ATOM 789 C C . LEU A 1 96 ? -6.630 -4.272 -5.905 1.00 95.12 96 LEU A C 1
ATOM 791 O O . LEU A 1 96 ? -7.348 -4.235 -6.921 1.00 95.12 96 LEU A O 1
#

Solvent-accessible surface area (backbone atoms only — not comparable to full-atom values): 6501 Å² total; per-residue (Å²): 133,86,80,81,47,60,69,98,74,75,64,90,91,68,81,72,67,66,74,93,72,62,64,77,79,78,50,81,85,86,77,52,56,19,72,83,55,87,61,88,77,56,69,38,84,41,78,88,76,27,64,39,53,38,65,81,75,31,103,54,81,77,69,62,95,71,53,35,84,38,74,57,84,52,82,79,40,72,48,78,43,77,68,60,44,97,92,22,78,82,20,33,79,32,63,88

Secondary structure (DSSP, 8-state):
-----S-SS--TT--SPP----GGGT------B-TT-S----EEEETTTEEEEHHHHSSS--S-S--TTSB---TT-EEEE---BTTBBTBEEEE-

Mean predicted aligned error: 5.86 Å

Radius of gyration: 17.99 Å; Cα contacts (8 Å, |Δi|>4): 116; chains: 1; bounding box: 34×30×54 Å

pLDDT: mean 90.01, std 8.51, range [41.19, 97.81]